Protein AF-A0AAD8B0Y7-F1 (afdb_monomer_lite)

Secondary structure (DSSP, 8-state):
--TTBPPHHHHHHSEEEETTEEEE-SBPPTT-HHHHHHHHHHHHHHHTTS--TTHHHHHHHHHHHH-

pLDDT: mean 72.8, std 10.31, range [42.12, 86.69]

Structure (mmCIF, N/CA/C/O backbone):
data_AF-A0AAD8B0Y7-F1
#
_entry.id   AF-A0AAD8B0Y7-F1
#
loop_
_atom_site.group_PDB
_atom_site.id
_atom_site.type_symbol
_atom_site.label_atom_id
_atom_site.label_alt_id
_atom_site.label_comp_id
_atom_site.label_asym_id
_atom_site.label_entit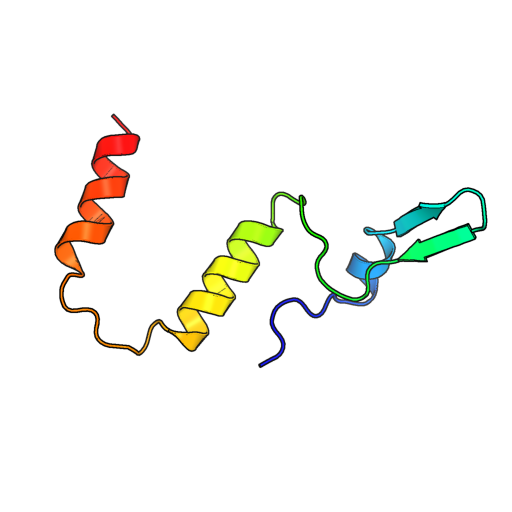y_id
_atom_site.label_seq_id
_atom_site.pdbx_PDB_ins_code
_atom_site.Cartn_x
_atom_site.Cartn_y
_atom_site.Cartn_z
_atom_site.occupancy
_atom_site.B_iso_or_equiv
_atom_site.auth_seq_id
_atom_site.auth_comp_id
_atom_site.auth_asym_id
_atom_site.auth_atom_id
_atom_site.pdbx_PDB_model_num
ATOM 1 N N . MET A 1 1 ? -13.102 -13.870 0.376 1.00 42.12 1 MET A N 1
ATOM 2 C CA . MET A 1 1 ? -12.499 -12.663 0.980 1.00 42.12 1 MET A CA 1
ATOM 3 C C . MET A 1 1 ? -11.350 -12.207 0.072 1.00 42.12 1 MET A C 1
ATOM 5 O O . MET A 1 1 ? -10.318 -12.859 0.053 1.00 42.12 1 MET A O 1
ATOM 9 N N . HIS A 1 2 ? -11.559 -11.198 -0.786 1.00 55.00 2 HIS A N 1
ATOM 10 C CA . HIS A 1 2 ? -10.600 -10.764 -1.831 1.00 55.00 2 HIS A CA 1
ATOM 11 C C . HIS A 1 2 ? -10.059 -9.349 -1.567 1.00 55.00 2 HIS A C 1
ATOM 13 O O . HIS A 1 2 ? -10.021 -8.511 -2.468 1.00 55.00 2 HIS A O 1
ATOM 19 N N . ILE A 1 3 ? -9.681 -9.065 -0.322 1.00 56.50 3 ILE A N 1
ATOM 20 C CA . ILE A 1 3 ? -9.235 -7.728 0.083 1.00 56.50 3 ILE A CA 1
ATOM 21 C C . ILE A 1 3 ? -8.004 -7.348 -0.758 1.00 56.50 3 ILE A C 1
ATOM 23 O O . ILE A 1 3 ? -6.981 -8.030 -0.720 1.00 56.50 3 ILE A O 1
ATOM 27 N N . GLY A 1 4 ? -8.138 -6.297 -1.571 1.00 64.12 4 GLY A N 1
ATOM 28 C CA . GLY A 1 4 ? -7.038 -5.724 -2.349 1.00 64.12 4 GLY A CA 1
ATOM 29 C C . GLY A 1 4 ? -6.755 -6.351 -3.719 1.00 64.12 4 GLY A C 1
ATOM 30 O O . GLY A 1 4 ? -5.672 -6.114 -4.252 1.00 64.12 4 GLY A O 1
ATOM 31 N N . LYS A 1 5 ? -7.664 -7.133 -4.325 1.00 73.62 5 LYS A N 1
ATOM 32 C CA . LYS A 1 5 ? -7.502 -7.521 -5.742 1.00 73.62 5 LYS A CA 1
ATOM 33 C C . LYS A 1 5 ? -7.643 -6.280 -6.628 1.00 73.62 5 LYS A C 1
ATOM 35 O O . LYS A 1 5 ? -8.666 -5.603 -6.585 1.00 73.62 5 LYS A O 1
ATOM 40 N N . LEU A 1 6 ? -6.609 -5.991 -7.412 1.00 74.38 6 LEU A N 1
ATOM 41 C CA . LEU A 1 6 ? -6.547 -4.794 -8.239 1.00 74.38 6 LEU A CA 1
ATOM 42 C C . LEU A 1 6 ? -7.199 -5.060 -9.605 1.00 74.38 6 LEU 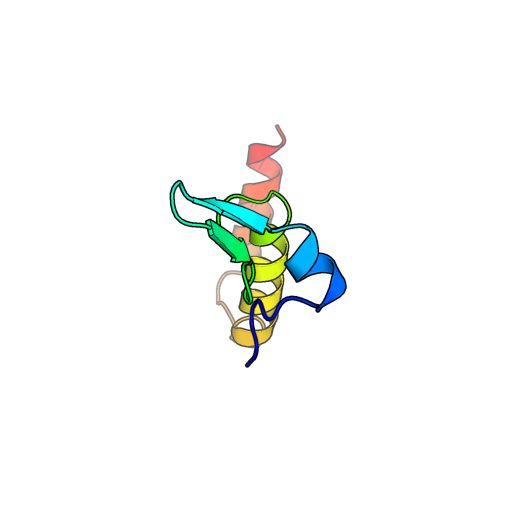A C 1
ATOM 44 O O . LEU A 1 6 ? -7.004 -6.131 -10.186 1.00 74.38 6 LEU A O 1
ATOM 48 N N . ASN A 1 7 ? -7.977 -4.103 -10.115 1.00 77.00 7 ASN A N 1
ATOM 49 C CA . ASN A 1 7 ? -8.536 -4.196 -11.462 1.00 77.00 7 ASN A CA 1
ATOM 50 C C . ASN A 1 7 ? -7.411 -4.105 -12.501 1.00 77.00 7 ASN A C 1
ATOM 52 O O . ASN A 1 7 ? -6.397 -3.445 -12.287 1.00 77.00 7 ASN A O 1
ATOM 56 N N . GLU A 1 8 ? -7.594 -4.759 -13.645 1.00 74.50 8 GLU A N 1
ATOM 57 C CA . GLU A 1 8 ? -6.614 -4.766 -14.735 1.00 74.50 8 GLU A CA 1
ATOM 58 C C . GLU A 1 8 ? -6.124 -3.355 -15.135 1.00 74.50 8 GLU A C 1
ATOM 60 O O . GLU A 1 8 ? -4.908 -3.151 -15.162 1.00 74.50 8 GLU A O 1
ATOM 65 N N . PRO A 1 9 ? -6.998 -2.342 -15.329 1.00 78.25 9 PRO A N 1
ATOM 66 C CA . PRO A 1 9 ? -6.548 -0.978 -15.613 1.00 78.25 9 PRO A CA 1
ATOM 67 C C . PRO A 1 9 ? -5.727 -0.343 -14.482 1.00 78.25 9 PRO A C 1
ATOM 69 O O . PRO A 1 9 ? -4.731 0.319 -14.764 1.00 78.25 9 PRO A O 1
ATOM 72 N N . SER A 1 10 ? -6.084 -0.553 -13.211 1.00 76.56 10 SER A N 1
ATOM 73 C CA . SER A 1 10 ? -5.333 0.024 -12.088 1.00 76.56 10 SER A CA 1
ATOM 74 C C . SER A 1 10 ? -4.003 -0.699 -11.846 1.00 76.56 10 SER A C 1
ATOM 76 O O . SER A 1 10 ? -3.016 -0.057 -11.509 1.00 76.56 10 SER A O 1
ATOM 78 N N . SER A 1 11 ? -3.911 -1.996 -12.157 1.00 77.38 11 SER A N 1
ATOM 79 C CA . SER A 1 11 ? -2.642 -2.743 -12.161 1.00 77.38 11 SER A CA 1
ATOM 80 C C . SER A 1 11 ? -1.626 -2.171 -13.148 1.00 77.38 11 SER A C 1
ATOM 82 O O . SER A 1 11 ? -0.423 -2.225 -12.906 1.00 77.38 11 SER A O 1
ATOM 84 N N . TYR A 1 12 ? -2.084 -1.573 -14.249 1.00 77.69 12 TYR A N 1
ATOM 85 C CA . TYR A 1 12 ? -1.188 -0.892 -15.176 1.00 77.69 12 TYR A CA 1
ATOM 86 C C . TYR A 1 12 ? -0.720 0.487 -14.694 1.00 77.69 12 TYR A C 1
ATOM 88 O O . TYR A 1 12 ? 0.306 0.958 -15.189 1.00 77.69 12 TYR A O 1
ATOM 96 N N . LEU A 1 13 ? -1.429 1.121 -13.761 1.00 80.12 13 LEU A N 1
ATOM 97 C CA . LEU A 1 13 ? -0.995 2.375 -13.141 1.00 80.12 13 LEU A CA 1
ATOM 98 C C . LEU A 1 13 ? 0.060 2.111 -12.060 1.00 80.12 13 LEU A C 1
ATOM 100 O O . LEU A 1 13 ? 1.046 2.837 -11.978 1.00 80.12 13 LEU A O 1
ATOM 104 N N . ASP A 1 14 ? -0.073 0.998 -11.340 1.00 72.38 14 ASP A N 1
ATOM 105 C CA . ASP A 1 14 ? 0.844 0.581 -10.274 1.00 72.38 14 ASP A CA 1
ATOM 106 C C . ASP A 1 14 ? 2.053 -0.215 -10.813 1.00 72.38 14 ASP A C 1
ATOM 108 O O . ASP A 1 14 ? 2.412 -1.285 -10.310 1.00 72.38 14 ASP A O 1
ATOM 112 N N . LYS A 1 15 ? 2.684 0.276 -11.885 1.00 80.25 15 LYS A N 1
ATOM 113 C CA . LYS A 1 15 ? 3.914 -0.310 -12.445 1.00 80.25 15 LYS A CA 1
ATOM 114 C C . LYS A 1 15 ? 5.150 0.322 -11.815 1.00 80.25 15 LYS A C 1
ATOM 116 O O . LYS A 1 15 ? 5.248 1.542 -11.737 1.00 80.25 15 LYS A O 1
ATOM 121 N N . PHE A 1 16 ? 6.129 -0.502 -11.453 1.00 79.25 16 PHE A N 1
ATOM 122 C CA . PHE A 1 16 ? 7.442 -0.034 -11.015 1.00 79.25 16 PHE A CA 1
ATOM 123 C C . PHE A 1 16 ? 8.548 -0.572 -11.925 1.00 79.25 16 PHE A C 1
ATOM 125 O O . PHE A 1 16 ? 8.470 -1.680 -12.464 1.00 79.25 16 PHE A O 1
ATOM 132 N N . ASN A 1 17 ? 9.580 0.247 -12.122 1.00 83.00 17 ASN A N 1
ATOM 133 C CA . ASN A 1 17 ? 10.765 -0.156 -12.865 1.00 83.00 17 ASN A CA 1
ATOM 134 C C . ASN A 1 17 ? 11.762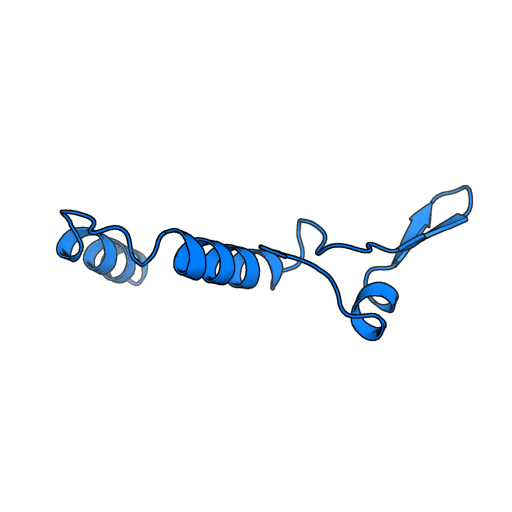 -0.796 -11.901 1.00 83.00 17 ASN A C 1
ATOM 136 O O . ASN A 1 17 ? 12.127 -0.199 -10.889 1.00 83.00 17 ASN A O 1
ATOM 140 N N . THR A 1 18 ? 12.249 -1.976 -12.255 1.00 80.25 18 THR A N 1
ATOM 141 C CA . THR A 1 18 ? 13.463 -2.557 -11.687 1.00 80.25 18 THR A CA 1
ATOM 142 C C . THR A 1 18 ? 14.604 -2.399 -12.698 1.00 80.25 18 THR A C 1
ATOM 144 O O . THR A 1 18 ? 14.351 -2.264 -13.898 1.00 80.25 18 THR A O 1
ATOM 147 N N . PRO A 1 19 ? 15.880 -2.443 -12.273 1.00 85.38 19 PRO A N 1
ATOM 148 C CA . PRO A 1 19 ? 17.013 -2.453 -13.206 1.00 85.38 19 PRO A CA 1
ATOM 149 C C . PRO A 1 19 ? 16.964 -3.596 -14.238 1.00 85.38 19 PRO A C 1
ATOM 151 O O . PRO A 1 19 ? 17.625 -3.519 -15.268 1.00 85.38 19 PRO A O 1
ATOM 154 N N . PHE A 1 20 ? 16.176 -4.642 -13.971 1.00 86.69 20 PHE A N 1
ATOM 155 C CA . PHE A 1 20 ? 16.054 -5.846 -14.793 1.00 86.69 20 PHE A CA 1
ATOM 156 C C . PHE A 1 20 ? 14.727 -5.937 -15.564 1.00 86.69 20 PHE A C 1
ATOM 158 O O . PHE A 1 20 ? 14.539 -6.881 -16.329 1.00 86.69 20 PHE A O 1
ATOM 165 N N . GLY A 1 21 ? 13.796 -4.990 -15.393 1.00 80.19 21 GLY A N 1
ATOM 166 C CA . GLY A 1 21 ? 12.494 -5.066 -16.052 1.00 80.19 21 GLY A CA 1
ATOM 167 C C . GLY A 1 21 ? 11.413 -4.150 -15.484 1.00 80.19 21 GLY A C 1
ATOM 168 O O . GLY A 1 21 ? 11.662 -3.225 -14.715 1.00 80.19 21 GLY A O 1
ATOM 169 N N . ARG A 1 22 ? 10.175 -4.395 -15.917 1.00 83.06 22 ARG A N 1
ATOM 170 C CA . ARG A 1 22 ? 8.979 -3.675 -15.469 1.00 83.06 22 ARG A CA 1
ATOM 171 C C . ARG A 1 22 ? 7.995 -4.650 -14.861 1.00 83.06 22 ARG A C 1
ATOM 173 O O . ARG A 1 22 ? 7.417 -5.453 -15.590 1.00 83.06 22 ARG A O 1
ATOM 180 N N . ASP A 1 23 ? 7.764 -4.496 -13.567 1.00 84.12 23 ASP A N 1
ATOM 181 C CA . ASP A 1 23 ? 6.803 -5.295 -12.826 1.00 84.12 23 ASP A CA 1
ATOM 182 C C . ASP A 1 23 ? 5.583 -4.456 -12.456 1.00 84.12 23 ASP A C 1
ATOM 184 O O . ASP A 1 23 ? 5.618 -3.222 -12.413 1.00 84.12 23 ASP A O 1
ATOM 188 N N . ARG A 1 24 ? 4.463 -5.145 -12.246 1.00 81.75 24 ARG A N 1
ATOM 189 C CA . ARG A 1 24 ? 3.195 -4.525 -11.868 1.00 81.75 24 ARG A CA 1
ATOM 190 C C . ARG A 1 24 ? 2.629 -5.188 -10.634 1.00 81.75 24 ARG A C 1
ATOM 192 O O . ARG A 1 24 ? 2.698 -6.411 -10.492 1.00 81.75 24 ARG A O 1
ATOM 199 N N . PHE A 1 25 ? 2.005 -4.394 -9.783 1.00 81.38 25 PHE A N 1
ATOM 200 C CA . PHE A 1 25 ? 1.282 -4.934 -8.650 1.00 81.38 25 PHE A CA 1
ATOM 201 C C . PHE A 1 25 ? -0.037 -5.573 -9.117 1.00 81.38 25 PHE A C 1
ATOM 203 O O . PHE A 1 25 ? -0.827 -4.972 -9.843 1.00 81.38 25 PHE A O 1
ATOM 210 N N . LEU A 1 26 ? -0.270 -6.832 -8.729 1.00 79.56 26 LEU A N 1
ATOM 211 C CA . LEU A 1 26 ? -1.539 -7.553 -8.966 1.00 79.56 26 LEU A CA 1
ATOM 212 C C . LEU A 1 26 ? -2.507 -7.438 -7.779 1.00 79.56 26 LEU A C 1
ATOM 214 O O . LEU A 1 26 ? -3.670 -7.839 -7.848 1.00 79.56 26 LEU A O 1
ATOM 218 N N . ARG A 1 27 ? -1.999 -6.908 -6.670 1.00 80.50 27 ARG A N 1
ATOM 219 C CA . ARG A 1 27 ? -2.734 -6.578 -5.457 1.00 80.50 27 ARG A CA 1
ATOM 220 C C . ARG A 1 27 ? -2.426 -5.140 -5.103 1.00 80.50 27 ARG A C 1
ATOM 222 O O . ARG A 1 27 ? -1.391 -4.635 -5.512 1.00 80.50 27 ARG A O 1
ATOM 229 N N . MET A 1 28 ? -3.303 -4.513 -4.341 1.00 81.94 28 MET A N 1
ATOM 230 C CA . MET A 1 28 ? -3.117 -3.143 -3.896 1.00 81.94 28 MET A CA 1
ATOM 231 C C . MET A 1 28 ? -1.740 -2.970 -3.220 1.00 81.94 28 MET A C 1
ATOM 233 O O . MET A 1 28 ? -1.469 -3.669 -2.238 1.00 81.94 28 MET A O 1
ATOM 237 N N . PRO A 1 29 ? -0.851 -2.115 -3.757 1.00 77.75 29 PRO A N 1
ATOM 238 C CA . PRO A 1 29 ? 0.449 -1.867 -3.149 1.00 77.75 29 PRO A CA 1
ATOM 239 C C . PRO A 1 29 ? 0.310 -1.078 -1.844 1.00 77.75 29 PRO A C 1
ATOM 241 O O . PRO A 1 29 ? -0.652 -0.339 -1.635 1.00 77.75 29 PRO A O 1
ATOM 244 N N . PHE A 1 30 ? 1.302 -1.210 -0.964 1.00 73.69 30 PHE A N 1
ATOM 245 C CA . PHE A 1 30 ? 1.400 -0.381 0.235 1.00 73.69 30 PHE A CA 1
ATOM 246 C C . PHE A 1 30 ? 1.898 1.025 -0.124 1.00 73.69 30 PHE A C 1
ATOM 248 O O . PHE A 1 30 ? 2.744 1.179 -1.002 1.00 73.69 30 PHE A O 1
ATOM 255 N N . GLY A 1 31 ? 1.398 2.046 0.576 1.00 72.38 31 GLY A N 1
ATOM 256 C CA . GLY A 1 31 ? 1.884 3.426 0.446 1.00 72.38 31 GLY A CA 1
ATOM 257 C C . GLY A 1 31 ? 1.135 4.311 -0.555 1.00 72.38 31 GLY A C 1
ATOM 258 O O . GLY A 1 31 ? 1.449 5.494 -0.648 1.00 72.38 31 GLY A O 1
ATOM 259 N N . ILE A 1 32 ? 0.121 3.795 -1.259 1.00 79.50 32 ILE A N 1
ATOM 260 C CA . ILE A 1 32 ? -0.824 4.648 -1.996 1.00 79.50 32 ILE A CA 1
ATOM 261 C C . ILE A 1 32 ? -1.873 5.214 -1.033 1.00 79.50 32 ILE A C 1
ATOM 263 O O . ILE A 1 32 ? -2.341 4.514 -0.133 1.00 79.50 32 ILE A O 1
ATOM 267 N N . SER A 1 33 ? -2.262 6.477 -1.221 1.00 79.25 33 SER A N 1
ATOM 268 C CA . SER A 1 33 ? -3.193 7.180 -0.321 1.00 79.25 33 SER A CA 1
ATOM 269 C C . SER A 1 33 ? -4.532 6.452 -0.152 1.00 79.25 33 SER A C 1
ATOM 271 O O . SER A 1 33 ? -5.083 6.408 0.944 1.00 79.25 33 SER A O 1
ATOM 273 N N . SER A 1 34 ? -5.021 5.810 -1.212 1.00 76.31 34 SER A N 1
ATOM 274 C CA . SER A 1 34 ? -6.282 5.062 -1.217 1.00 76.31 34 SER A CA 1
ATOM 275 C C . SER A 1 34 ? -6.198 3.670 -0.578 1.00 76.31 34 SER A C 1
ATOM 277 O O .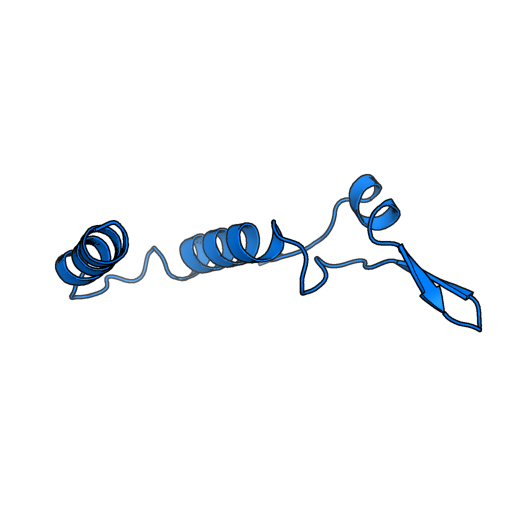 SER A 1 34 ? -7.238 3.064 -0.313 1.00 76.31 34 SER A O 1
ATOM 279 N N . ALA A 1 35 ? -4.997 3.140 -0.303 1.00 78.25 35 ALA A N 1
ATOM 280 C CA . ALA A 1 35 ? -4.854 1.796 0.261 1.00 78.25 35 ALA A CA 1
ATOM 281 C C . ALA A 1 35 ? -5.406 1.691 1.681 1.00 78.25 35 ALA A C 1
ATOM 283 O O . ALA A 1 35 ? -6.028 0.684 2.016 1.00 78.25 35 ALA A O 1
ATOM 284 N N . SER A 1 36 ? -5.227 2.738 2.491 1.00 78.50 36 SER A N 1
ATOM 285 C CA . SER A 1 36 ? -5.737 2.771 3.864 1.00 78.50 36 SER A CA 1
ATOM 286 C C . SER A 1 36 ? -7.265 2.668 3.895 1.00 78.50 36 SER A C 1
ATOM 288 O O . SER A 1 36 ? -7.820 1.825 4.594 1.00 78.50 36 SER A O 1
ATOM 290 N N . GLU A 1 37 ? -7.950 3.442 3.049 1.00 81.12 37 GLU A N 1
ATOM 291 C CA . GLU A 1 37 ? -9.414 3.471 2.994 1.00 81.12 37 GLU A CA 1
ATOM 292 C C . GLU A 1 37 ? -10.005 2.128 2.532 1.00 81.12 37 GLU A C 1
ATOM 294 O O . GLU A 1 37 ? -10.981 1.634 3.098 1.00 81.12 37 GLU A O 1
ATOM 299 N N . VAL A 1 38 ? -9.405 1.497 1.517 1.00 82.19 38 VAL A N 1
ATOM 300 C CA . VAL A 1 38 ? -9.872 0.194 1.011 1.00 82.19 38 VAL A CA 1
ATOM 301 C C . VAL A 1 38 ? -9.618 -0.921 2.023 1.00 82.19 38 VAL A C 1
ATOM 303 O O . VAL A 1 38 ? -10.468 -1.800 2.184 1.00 82.19 38 VAL A O 1
ATOM 306 N N . LEU A 1 39 ? -8.489 -0.882 2.736 1.00 80.62 39 LEU A N 1
ATOM 307 C CA . LEU A 1 39 ? -8.212 -1.819 3.823 1.00 80.62 39 LEU A CA 1
ATOM 308 C C . LEU A 1 39 ? -9.169 -1.615 5.000 1.00 80.62 39 LEU A C 1
ATOM 310 O O . LEU A 1 39 ? -9.684 -2.602 5.516 1.00 80.62 39 LEU A O 1
ATOM 314 N N . GLN A 1 40 ? -9.472 -0.371 5.373 1.00 81.81 40 GLN A N 1
ATOM 315 C CA . GLN A 1 40 ? -10.421 -0.056 6.441 1.00 81.81 40 GLN A CA 1
ATOM 316 C C . GLN A 1 40 ? -11.840 -0.522 6.089 1.00 81.81 40 GLN A C 1
ATOM 318 O O . GLN A 1 40 ? -12.490 -1.168 6.908 1.00 81.81 40 GLN A O 1
ATOM 323 N N . LYS A 1 41 ? -12.296 -0.297 4.850 1.00 82.69 41 LYS A N 1
ATOM 324 C CA . LYS A 1 41 ? -13.578 -0.832 4.354 1.00 82.69 41 LYS A CA 1
ATOM 325 C C . LYS A 1 41 ? -13.602 -2.359 4.366 1.00 82.69 41 LYS A C 1
ATOM 327 O O . LYS A 1 41 ? -14.590 -2.949 4.789 1.00 82.69 41 LYS A O 1
ATOM 332 N N . GLY A 1 42 ? -12.520 -3.002 3.927 1.00 81.56 42 GLY A N 1
ATOM 333 C CA . GLY A 1 42 ? -12.393 -4.460 3.960 1.00 81.56 42 GLY A CA 1
ATOM 334 C C . GLY A 1 42 ? -12.393 -5.018 5.384 1.00 81.56 42 GLY A C 1
ATOM 335 O O . GLY A 1 42 ? -13.030 -6.033 5.637 1.00 81.56 42 GLY A O 1
AT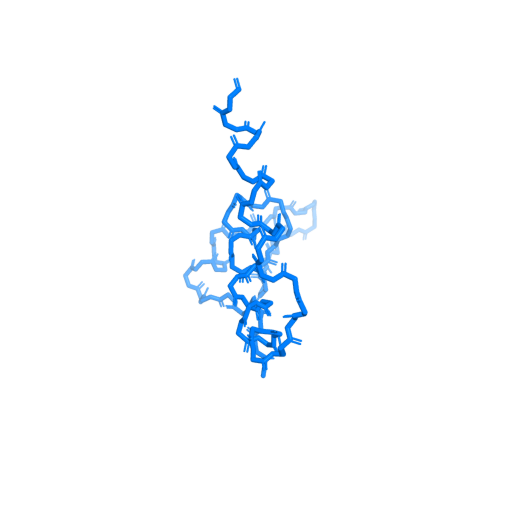OM 336 N N . ALA A 1 43 ? -11.729 -4.342 6.322 1.00 80.12 43 ALA A N 1
ATOM 337 C CA . ALA A 1 43 ? -11.735 -4.707 7.733 1.00 80.12 43 ALA A CA 1
ATOM 338 C C . ALA A 1 43 ? -13.133 -4.541 8.344 1.00 80.12 43 ALA A C 1
ATOM 340 O O . ALA A 1 43 ? -13.611 -5.455 9.009 1.00 80.12 43 ALA A O 1
ATOM 341 N N . TYR A 1 44 ? -13.829 -3.441 8.050 1.00 79.94 44 TYR A N 1
ATOM 342 C CA . TYR A 1 44 ? -15.197 -3.214 8.517 1.00 79.94 44 TYR A CA 1
ATOM 343 C C . TYR A 1 44 ? -16.185 -4.246 7.954 1.00 79.94 44 TYR A C 1
ATOM 345 O O . TYR A 1 44 ? -17.030 -4.744 8.677 1.00 79.94 44 TYR A O 1
ATOM 353 N N . GLN A 1 45 ? -16.042 -4.669 6.696 1.00 80.00 45 GLN A N 1
ATOM 354 C CA . GLN A 1 45 ? -16.870 -5.749 6.133 1.00 80.00 45 GLN A CA 1
ATOM 355 C C . GLN A 1 45 ? -16.671 -7.108 6.819 1.00 80.00 45 GLN A C 1
ATOM 357 O O . GLN A 1 45 ? -17.516 -7.987 6.695 1.00 80.00 45 GLN A O 1
ATOM 362 N N . VAL A 1 46 ? -15.529 -7.316 7.469 1.00 80.56 46 VAL A N 1
ATOM 363 C CA . VAL A 1 46 ? -15.153 -8.605 8.066 1.00 80.56 46 VAL A CA 1
ATOM 364 C C . VAL A 1 46 ? -15.427 -8.619 9.562 1.00 80.56 46 VAL A C 1
ATOM 366 O O . VAL A 1 46 ? -15.821 -9.645 10.106 1.00 80.56 46 VAL A O 1
ATOM 369 N N . PHE A 1 47 ? -15.191 -7.487 10.217 1.00 77.50 47 PHE A N 1
ATOM 370 C CA . PHE A 1 47 ? -15.255 -7.340 11.665 1.00 77.50 47 PHE A CA 1
ATOM 371 C C . PHE A 1 47 ? -16.393 -6.419 12.127 1.00 77.50 47 PHE A C 1
ATOM 373 O O . PHE A 1 47 ? -16.615 -6.319 13.325 1.00 77.50 47 PHE A O 1
ATOM 380 N N . GLY A 1 48 ? -17.122 -5.767 11.218 1.00 73.75 48 GLY A N 1
ATOM 381 C CA . GLY A 1 48 ? -18.201 -4.827 11.551 1.00 73.75 48 GLY A CA 1
ATOM 382 C C . GLY A 1 48 ? -19.437 -5.491 12.150 1.00 73.75 48 GLY A C 1
ATOM 383 O O . GLY A 1 48 ? -20.147 -4.859 12.920 1.00 73.75 48 GLY A O 1
ATOM 384 N N . ASP A 1 49 ? -19.649 -6.780 11.874 1.00 76.69 49 ASP A N 1
ATOM 385 C CA . ASP A 1 49 ? -20.742 -7.556 12.474 1.00 76.69 49 ASP A CA 1
ATOM 386 C C . ASP A 1 49 ? -20.395 -8.084 13.878 1.00 76.69 49 ASP A C 1
ATOM 388 O O . ASP A 1 49 ? -21.217 -8.737 14.525 1.00 76.69 49 ASP A O 1
ATOM 392 N N . ILE A 1 50 ? -19.168 -7.851 14.358 1.00 77.81 50 ILE A N 1
ATOM 393 C CA . ILE A 1 50 ? -18.767 -8.247 15.706 1.00 77.81 50 ILE A CA 1
ATOM 394 C C . ILE A 1 50 ? -19.264 -7.169 16.671 1.00 77.81 50 ILE A C 1
ATOM 396 O O . ILE A 1 50 ? -18.797 -6.035 16.583 1.00 77.81 50 ILE A O 1
ATOM 400 N N . PRO A 1 51 ? -20.160 -7.500 17.620 1.00 68.00 51 PRO A N 1
ATOM 401 C CA . PRO A 1 51 ? -20.628 -6.535 18.601 1.00 68.00 51 PRO A CA 1
ATOM 402 C C . PRO A 1 51 ? -19.459 -6.127 19.502 1.00 68.00 51 PRO A C 1
ATOM 404 O O . PRO A 1 51 ? -19.021 -6.885 20.374 1.00 68.00 51 PRO A O 1
ATOM 407 N N . THR A 1 52 ? -18.929 -4.930 19.274 1.00 62.19 52 THR A N 1
ATOM 408 C CA . THR A 1 52 ? -17.964 -4.281 20.157 1.00 62.19 52 THR A CA 1
ATOM 409 C C . THR A 1 52 ? -18.728 -3.653 21.320 1.00 62.19 52 THR A C 1
ATOM 411 O O . THR A 1 52 ? -19.806 -3.089 21.156 1.00 62.19 52 THR A O 1
ATOM 414 N N . LYS A 1 53 ? -18.212 -3.802 22.544 1.00 59.56 53 LYS A N 1
ATOM 415 C CA . LYS A 1 53 ? -18.900 -3.331 23.760 1.00 59.56 53 LYS A CA 1
ATOM 416 C C . LYS A 1 53 ? -18.914 -1.801 23.900 1.00 59.56 53 LYS A C 1
ATOM 418 O O . LYS A 1 53 ? -19.676 -1.288 24.715 1.00 59.56 53 LYS A O 1
ATOM 423 N N . ASP A 1 54 ? -18.138 -1.095 23.075 1.00 60.91 54 ASP A N 1
ATOM 424 C CA . ASP A 1 54 ? -17.699 0.277 23.338 1.00 60.91 54 ASP A CA 1
ATOM 425 C C . ASP A 1 54 ? -17.861 1.199 22.105 1.00 60.91 54 ASP A C 1
ATOM 427 O O . ASP A 1 54 ? -16.982 2.000 21.796 1.00 60.91 54 ASP A O 1
ATOM 431 N N . GLU A 1 55 ? -18.986 1.115 21.376 1.00 58.59 55 GLU A N 1
ATOM 432 C CA . GLU A 1 55 ? -19.283 2.012 20.230 1.00 58.59 55 GLU A CA 1
ATOM 433 C C . GLU A 1 55 ? -19.171 3.506 20.593 1.00 58.59 55 GLU A C 1
ATOM 435 O O . GLU A 1 55 ? -18.764 4.321 19.772 1.00 58.59 55 GLU A O 1
ATOM 440 N N . LYS A 1 56 ? -19.463 3.866 21.849 1.00 57.06 56 LYS A N 1
ATOM 441 C CA . LYS A 1 56 ? -19.457 5.260 22.320 1.00 57.06 56 LYS A CA 1
ATOM 442 C C . LYS A 1 56 ? -18.061 5.871 22.479 1.00 57.06 56 LYS A C 1
ATOM 444 O O . LYS A 1 56 ? -17.955 7.091 22.516 1.00 57.06 56 LYS A O 1
ATOM 449 N N . GLU A 1 57 ? -17.006 5.064 22.597 1.00 59.81 57 GLU A N 1
ATOM 450 C CA . GLU A 1 57 ? -15.639 5.582 22.779 1.00 59.81 57 GLU A CA 1
ATOM 451 C C . GLU A 1 57 ? -14.944 5.873 21.445 1.00 59.81 57 GLU A C 1
ATOM 453 O O . GLU A 1 57 ? -14.119 6.783 21.361 1.00 59.81 57 GLU A O 1
ATOM 458 N N . HIS A 1 58 ? -15.296 5.136 20.388 1.00 58.66 58 HIS A N 1
ATOM 459 C CA . HIS A 1 58 ? -14.639 5.255 19.088 1.00 58.66 58 HIS A CA 1
ATOM 460 C C . HIS A 1 58 ? -14.976 6.580 18.385 1.00 58.66 58 HIS A C 1
ATOM 462 O O . HIS A 1 58 ? -14.094 7.182 17.775 1.00 58.66 58 HIS A O 1
ATOM 468 N N . ASP A 1 59 ? -16.205 7.082 18.539 1.00 60.00 59 ASP A N 1
ATOM 469 C CA . ASP A 1 59 ? -16.635 8.364 17.962 1.00 60.00 59 ASP A CA 1
ATOM 470 C C . ASP A 1 59 ? -16.013 9.569 18.694 1.00 60.00 59 ASP A C 1
ATOM 472 O O . ASP A 1 59 ? -15.668 10.575 18.075 1.00 60.00 59 ASP A O 1
ATOM 476 N N . GLN A 1 60 ? -15.774 9.448 20.006 1.00 61.22 60 GLN A N 1
ATOM 477 C CA . GLN A 1 60 ? -15.227 10.530 20.833 1.00 61.22 60 GLN A CA 1
ATOM 478 C C . GLN A 1 60 ? -13.757 10.856 20.501 1.00 61.22 60 GLN A C 1
ATOM 480 O O . GLN A 1 60 ? -13.312 11.987 20.688 1.00 61.22 60 GLN A O 1
ATOM 485 N N . ILE A 1 61 ? -12.993 9.878 19.999 1.00 67.25 61 ILE A N 1
ATOM 486 C CA . ILE A 1 61 ? -11.587 10.064 19.603 1.00 67.25 61 ILE A CA 1
ATOM 487 C C . ILE A 1 61 ? -11.477 10.918 18.332 1.00 67.25 61 ILE A C 1
ATOM 489 O O . ILE A 1 61 ? -10.541 11.705 18.222 1.00 67.25 61 ILE A O 1
ATOM 493 N N . PHE A 1 62 ? -12.418 10.804 17.389 1.00 57.97 62 PHE A N 1
ATOM 494 C CA . PHE A 1 62 ? -12.381 11.593 16.151 1.00 57.97 62 PHE A CA 1
ATOM 495 C C . PHE A 1 62 ? -12.694 13.071 16.387 1.00 57.97 62 PHE A C 1
ATOM 497 O O . PHE A 1 62 ? -12.039 13.921 15.787 1.00 57.97 62 PHE A O 1
ATOM 504 N N . GLU A 1 63 ? -13.625 13.374 17.292 1.00 60.16 63 GLU A N 1
ATOM 505 C CA . GLU A 1 63 ? -13.957 14.755 17.667 1.00 60.16 63 GLU A CA 1
ATOM 506 C C . GLU A 1 63 ? -12.776 15.452 18.363 1.00 60.16 63 GLU A C 1
ATOM 508 O O . GLU A 1 63 ? -12.421 16.571 18.012 1.00 60.16 63 GLU A O 1
ATOM 513 N N . ASN A 1 64 ? -12.070 14.757 19.260 1.00 60.31 64 ASN A N 1
ATOM 514 C CA . ASN A 1 64 ? -10.936 15.334 19.996 1.00 60.31 64 ASN A CA 1
ATOM 515 C C . ASN A 1 64 ? -9.660 15.534 19.152 1.00 60.31 64 ASN A C 1
ATOM 517 O O . ASN A 1 64 ? -8.724 16.180 19.610 1.00 60.31 64 ASN A O 1
ATOM 521 N N . VAL A 1 65 ? -9.574 14.926 17.965 1.00 65.38 65 VAL A N 1
ATOM 522 C CA . VAL A 1 65 ? -8.441 15.091 17.029 1.00 65.38 65 VAL A CA 1
ATOM 523 C C . VAL A 1 65 ? -8.711 16.211 16.012 1.00 65.38 65 VAL A C 1
ATOM 525 O O . VAL A 1 65 ? -7.781 16.669 15.350 1.00 65.38 65 VAL A O 1
ATOM 528 N N . LEU A 1 66 ? -9.971 16.638 15.869 1.00 54.44 66 LEU A N 1
ATOM 529 C CA . LEU A 1 66 ? -10.389 17.715 14.968 1.00 54.44 66 LEU A CA 1
ATOM 530 C C . LEU A 1 66 ? -10.474 19.099 15.648 1.00 54.44 66 LEU A C 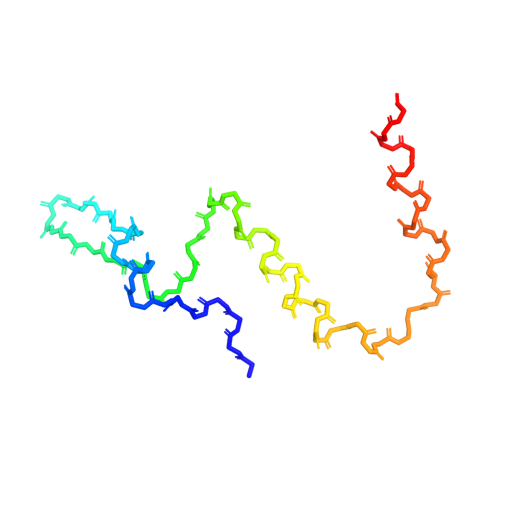1
ATOM 532 O O . LEU A 1 66 ? -10.639 20.088 14.930 1.00 54.44 66 LEU A O 1
ATOM 536 N N . GLU A 1 67 ? -10.308 19.181 16.974 1.00 47.28 67 GLU A N 1
ATOM 537 C CA . GLU A 1 67 ? -9.987 20.419 17.719 1.00 47.28 67 GLU A CA 1
ATOM 538 C C . GLU A 1 67 ? -8.471 20.668 17.808 1.00 47.28 67 GLU A C 1
ATOM 540 O O . GLU A 1 67 ? -8.067 21.850 17.681 1.00 47.28 67 GLU A O 1
#

Organism: Biomphalaria pfeifferi (NCBI:txid112525)

Radius of gyration: 17.23 Å; chains: 1; bounding box: 38×33×40 Å

Foldseek 3Di:
DQQFQDDPVVQVVQWDDDPVGIHTDRGHDPPDPCNVVSVVVVCCVVCVPPDDPCPPVVVVVVVVVVD

Sequence (67 aa):
MHIGKLNEPSSYLDKFNTPFGRDRFLRMPFGISSASEVLQKGAYQVFGDIPTKDEKEHDQIFENVLE

InterPro domains:
  IPR043502 DNA/RNA polymerase superfamily [SSF56672] (6-67)